Protein AF-A0A1C3W6S4-F1 (afdb_monomer)

Secondary structure (DSSP, 8-state):
-HHHHHHHHHHHHHHHT-----GGG---TTEEE-TTS-EEESS--------PPPTT-EETTTEEE-SSSEES-EEEETTEEEE-

Solvent-accessible surface area (backbone atoms only — not comparable to full-atom values): 5500 Å² total; per-residue (Å²): 109,72,68,57,54,52,52,51,52,51,52,53,53,60,59,71,69,58,72,79,82,72,65,85,75,62,54,51,92,68,30,42,63,45,98,86,71,48,69,39,64,74,64,76,89,82,80,83,70,83,89,66,88,52,71,74,42,74,41,91,98,56,25,30,27,72,81,85,54,63,26,78,41,71,47,82,52,98,93,39,83,44,77,88

pLDDT: mean 85.41, std 10.51, range [53.44, 95.88]

Foldseek 3Di:
DVVVVVVVVVVVVVVVPDDPPPCLLPPDPQWHQDPVRDIDGVDDPDDDDPDDQDAQDQDPPFAGDHPPGHAPDWDDDPNDIDGD

Radius of gyration: 33.33 Å; Cα contacts (8 Å, |Δi|>4): 75; chains: 1; bounding box: 68×18×85 Å

InterPro domains:
  IPR058110 GCG_CRPN domain [NF047412] (20-41)

Organism: NCBI:txid52131

Sequence (84 aa):
MKKIILLAFAATACLAVISPAEARDGCGIGWHRGPYGYCRPDGRPVVVVPAVPAYGIFYPGRGYWDGHRYWVHREWWHGGWRYR

Structure (mmCIF, N/CA/C/O backbone):
data_AF-A0A1C3W6S4-F1
#
_entry.id   AF-A0A1C3W6S4-F1
#
loop_
_atom_site.group_PDB
_atom_site.id
_atom_site.type_symbol
_atom_site.label_atom_id
_atom_site.label_alt_id
_atom_site.label_comp_id
_atom_site.label_asym_id
_atom_site.label_entity_id
_atom_site.label_seq_id
_atom_site.pdbx_PDB_ins_code
_atom_site.Cartn_x
_atom_site.Cartn_y
_atom_site.Cartn_z
_atom_site.occupancy
_atom_site.B_iso_or_equiv
_atom_site.auth_seq_id
_atom_site.auth_comp_id
_atom_site.auth_asym_id
_atom_site.auth_atom_id
_atom_site.pdbx_PDB_model_num
ATOM 1 N N . MET A 1 1 ? -43.466 -9.260 52.797 1.00 67.81 1 MET A N 1
ATOM 2 C CA . MET A 1 1 ? -42.776 -7.956 52.643 1.00 67.81 1 MET A CA 1
ATOM 3 C C . MET A 1 1 ? -41.311 -7.986 53.085 1.00 67.81 1 MET A C 1
ATOM 5 O O . MET A 1 1 ? -40.466 -7.698 52.255 1.00 67.81 1 MET A O 1
ATOM 9 N N . LYS A 1 2 ? -40.964 -8.422 54.309 1.00 80.25 2 LYS A N 1
ATOM 10 C CA . LYS A 1 2 ? -39.557 -8.494 54.784 1.00 80.25 2 LYS A CA 1
ATOM 11 C C . LYS A 1 2 ? -38.573 -9.204 53.836 1.00 80.25 2 LYS A C 1
ATOM 13 O O . LYS A 1 2 ? -37.494 -8.686 53.592 1.00 80.25 2 LYS A O 1
ATOM 18 N N . LYS A 1 3 ? -38.959 -10.351 53.264 1.00 86.44 3 LYS A N 1
ATOM 19 C CA . LYS A 1 3 ? -38.116 -11.102 52.310 1.00 86.44 3 LYS A CA 1
ATOM 20 C C . LYS A 1 3 ? -37.831 -10.319 51.023 1.00 86.44 3 LYS A C 1
ATOM 22 O O . LYS A 1 3 ? -36.728 -10.387 50.506 1.00 86.44 3 LYS A O 1
ATOM 27 N N . ILE A 1 4 ? -38.814 -9.552 50.551 1.00 91.00 4 ILE A N 1
ATOM 28 C CA . ILE A 1 4 ? -38.703 -8.721 49.343 1.00 91.00 4 ILE A CA 1
ATOM 29 C C . ILE A 1 4 ? -37.761 -7.545 49.614 1.00 91.00 4 ILE A C 1
ATOM 31 O O . ILE A 1 4 ? -36.903 -7.246 48.797 1.00 91.00 4 ILE A O 1
ATOM 35 N N . ILE A 1 5 ? -37.874 -6.931 50.794 1.00 92.88 5 ILE A N 1
ATOM 36 C CA . ILE A 1 5 ? -36.995 -5.835 51.221 1.00 92.88 5 ILE A CA 1
ATOM 37 C C . ILE A 1 5 ? -35.543 -6.318 51.347 1.00 92.88 5 ILE A C 1
ATOM 39 O O . ILE A 1 5 ? -34.635 -5.648 50.870 1.00 92.88 5 ILE A O 1
ATOM 43 N N . LEU A 1 6 ? -35.325 -7.500 51.935 1.00 94.38 6 LEU A N 1
ATOM 44 C CA . LEU A 1 6 ? -33.994 -8.109 52.036 1.00 94.38 6 LEU A CA 1
ATOM 45 C C . LEU A 1 6 ? -33.396 -8.437 50.663 1.00 94.38 6 LEU A C 1
ATOM 47 O O . LEU A 1 6 ? -32.225 -8.159 50.430 1.00 94.38 6 LEU A O 1
ATOM 51 N N . LEU A 1 7 ? -34.203 -8.983 49.750 1.00 94.81 7 LEU A N 1
ATOM 52 C CA . LEU A 1 7 ? -33.788 -9.253 48.371 1.00 94.81 7 LEU A CA 1
ATOM 53 C C . LEU A 1 7 ? -33.415 -7.973 47.622 1.00 94.81 7 LEU A C 1
ATOM 55 O O . LEU A 1 7 ? -32.392 -7.947 46.944 1.00 94.81 7 LEU A O 1
ATOM 59 N N . ALA A 1 8 ? -34.208 -6.913 47.777 1.00 92.44 8 ALA A N 1
ATOM 60 C CA . ALA A 1 8 ? -33.913 -5.621 47.175 1.00 92.44 8 ALA A CA 1
ATOM 61 C C . ALA A 1 8 ? -32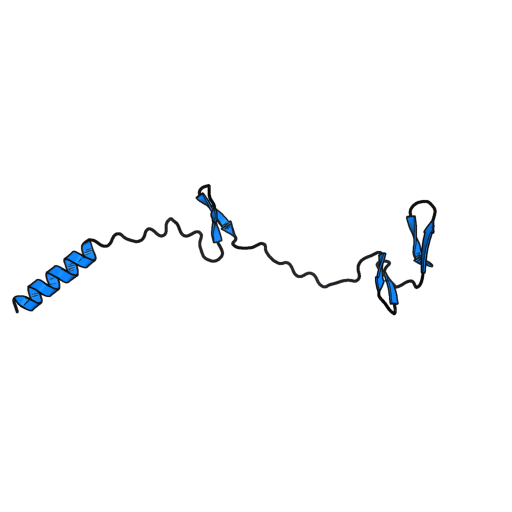.580 -5.070 47.698 1.00 92.44 8 ALA A C 1
ATOM 63 O O . ALA A 1 8 ? -31.716 -4.728 46.902 1.00 92.44 8 ALA A O 1
ATOM 64 N N . PHE A 1 9 ? -32.368 -5.076 49.017 1.00 93.94 9 PHE A N 1
ATOM 65 C CA . PHE A 1 9 ? -31.110 -4.622 49.616 1.00 93.94 9 PHE A CA 1
ATOM 66 C C . PHE A 1 9 ? -29.896 -5.427 49.144 1.00 93.94 9 PHE A C 1
ATOM 68 O O . PHE A 1 9 ? -28.859 -4.840 48.838 1.00 93.94 9 PHE A O 1
ATOM 75 N N . ALA A 1 10 ? -30.024 -6.753 49.059 1.00 92.94 10 ALA A N 1
ATOM 76 C CA . ALA A 1 10 ? -28.957 -7.618 48.567 1.00 92.94 10 ALA A CA 1
ATOM 77 C C . ALA A 1 10 ? -28.606 -7.307 47.103 1.00 92.94 10 ALA A C 1
ATOM 79 O O . ALA A 1 10 ? -27.432 -7.168 46.774 1.00 92.94 10 ALA A O 1
ATOM 80 N N . ALA A 1 11 ? -29.610 -7.122 46.241 1.00 90.19 11 ALA A N 1
ATOM 81 C CA . ALA A 1 11 ? -29.392 -6.764 44.842 1.00 90.19 11 ALA A CA 1
ATOM 82 C C . ALA A 1 11 ? -28.691 -5.403 44.699 1.00 90.19 11 ALA A C 1
ATOM 84 O O . ALA A 1 11 ? -27.727 -5.284 43.943 1.00 90.19 11 ALA A O 1
ATOM 85 N N . THR A 1 12 ? -29.113 -4.391 45.465 1.00 88.50 12 THR A N 1
ATOM 86 C CA . THR A 1 12 ? -28.475 -3.067 45.442 1.00 88.50 12 THR A CA 1
ATOM 87 C C . THR A 1 12 ? -27.033 -3.125 45.946 1.00 88.50 12 THR A C 1
ATOM 89 O O . THR A 1 12 ? -26.156 -2.496 45.359 1.00 88.50 12 THR A O 1
ATOM 92 N N . ALA A 1 13 ? -26.761 -3.912 46.991 1.00 89.75 13 ALA A N 1
ATOM 93 C CA . ALA A 1 13 ? -25.409 -4.110 47.510 1.00 89.75 13 ALA A CA 1
ATOM 94 C C . ALA A 1 13 ? -24.490 -4.800 46.487 1.00 89.75 13 ALA A C 1
ATOM 96 O O . ALA A 1 13 ? -23.346 -4.384 46.322 1.00 89.75 13 ALA A O 1
ATOM 97 N N . CYS A 1 14 ? -24.995 -5.798 45.753 1.00 86.50 14 CYS A N 1
ATOM 98 C CA . CYS A 1 14 ? -24.254 -6.442 44.667 1.00 86.50 14 CYS A CA 1
ATOM 99 C C . CYS A 1 14 ? -23.923 -5.472 43.527 1.00 86.50 14 CYS A C 1
ATOM 101 O O . CYS A 1 14 ? -22.829 -5.540 42.979 1.00 86.50 14 CYS A O 1
ATOM 103 N N . LEU A 1 15 ? -24.836 -4.560 43.182 1.00 83.12 15 LEU A N 1
ATOM 104 C CA . LEU A 1 15 ? -24.590 -3.546 42.153 1.00 83.12 15 LEU A CA 1
ATOM 105 C C . LEU A 1 15 ? -23.599 -2.467 42.619 1.00 83.12 15 LEU A C 1
ATOM 107 O O . LEU A 1 15 ? -22.827 -1.957 41.813 1.00 83.12 15 LEU A O 1
ATOM 111 N N . ALA A 1 16 ? -23.584 -2.145 43.916 1.00 81.31 16 ALA A N 1
ATOM 112 C CA . ALA A 1 16 ? -22.701 -1.129 44.488 1.00 81.31 16 ALA A CA 1
ATOM 113 C C . ALA A 1 16 ? -21.217 -1.538 44.525 1.00 81.31 16 ALA A C 1
ATOM 115 O O . ALA A 1 16 ? -20.351 -0.670 44.602 1.00 81.31 16 ALA A O 1
ATOM 116 N N . VAL A 1 17 ? -20.910 -2.840 44.469 1.00 80.50 17 VAL A N 1
ATOM 117 C CA . VAL A 1 17 ? -19.527 -3.355 44.446 1.00 80.50 17 VAL A CA 1
ATOM 118 C C . VAL A 1 17 ? -18.979 -3.580 43.034 1.00 80.50 17 VAL A C 1
ATOM 120 O O . VAL A 1 17 ? -17.828 -3.985 42.880 1.00 80.50 17 VAL A O 1
ATOM 123 N N . ILE A 1 18 ? -19.768 -3.311 41.991 1.00 76.19 18 ILE A N 1
ATOM 124 C CA . ILE A 1 18 ? -19.298 -3.414 40.610 1.00 76.19 18 ILE A CA 1
ATOM 125 C C . ILE A 1 18 ? -18.427 -2.191 40.324 1.00 76.19 18 ILE A C 1
ATOM 127 O O . ILE A 1 18 ? -18.920 -1.069 40.221 1.00 76.19 18 ILE A O 1
ATOM 131 N N . SER A 1 19 ? -17.117 -2.392 40.200 1.00 68.31 19 SER A N 1
ATOM 132 C CA . SER A 1 19 ? -16.242 -1.346 39.670 1.00 68.31 19 SER A CA 1
ATOM 133 C C . SER A 1 19 ? -16.613 -1.090 38.204 1.00 68.31 19 SER A C 1
ATOM 135 O O . SER A 1 19 ? -16.788 -2.063 37.462 1.00 68.31 19 SER A O 1
ATOM 137 N N . PRO A 1 20 ? -16.736 0.172 37.750 1.00 66.62 20 PRO A N 1
ATOM 138 C CA . PRO A 1 20 ? -16.874 0.438 36.327 1.00 66.62 20 PRO A CA 1
ATOM 139 C C . PRO A 1 20 ? -15.671 -0.188 35.619 1.00 66.62 20 PRO A C 1
ATOM 141 O O . PRO A 1 20 ? -14.528 0.035 36.022 1.00 66.62 20 PRO A O 1
ATOM 144 N N . ALA A 1 21 ? -15.927 -0.998 34.591 1.00 62.34 21 ALA A N 1
ATOM 145 C CA . ALA A 1 21 ? -14.876 -1.428 33.687 1.00 62.34 21 ALA A CA 1
ATOM 146 C C . ALA A 1 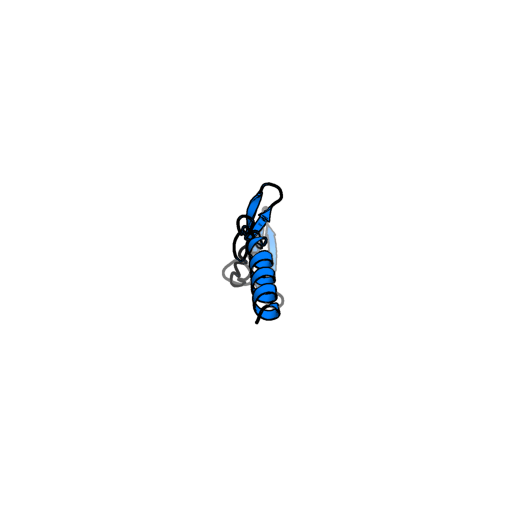21 ? -14.328 -0.162 33.023 1.00 62.34 21 ALA A C 1
ATOM 148 O O . ALA A 1 21 ? -14.961 0.421 32.143 1.00 62.34 21 ALA A O 1
ATOM 149 N N . GLU A 1 22 ? -13.198 0.316 33.532 1.00 56.28 22 GLU A N 1
ATOM 150 C CA . GLU A 1 22 ? -12.485 1.462 32.996 1.00 56.28 22 GLU A CA 1
ATOM 151 C C . GLU A 1 22 ? -12.105 1.133 31.547 1.00 56.28 22 GLU A C 1
ATOM 153 O O . GLU A 1 22 ? -11.182 0.368 31.280 1.00 56.28 22 GLU A O 1
ATOM 158 N N . ALA A 1 23 ? -12.834 1.704 30.584 1.00 56.88 23 ALA A N 1
ATOM 159 C CA . ALA A 1 23 ? -12.550 1.569 29.155 1.00 56.88 23 ALA A CA 1
ATOM 160 C C . ALA A 1 23 ? -11.258 2.304 28.740 1.00 56.88 23 ALA A C 1
ATOM 162 O O . ALA A 1 23 ? -10.980 2.464 27.554 1.00 56.88 23 ALA A O 1
ATOM 163 N N . ARG A 1 24 ? -10.443 2.731 29.712 1.00 53.44 24 ARG A N 1
ATOM 164 C CA . ARG A 1 24 ? -9.093 3.274 29.540 1.00 53.44 24 ARG A CA 1
ATOM 165 C C . ARG A 1 24 ? -8.145 2.381 28.759 1.00 53.44 24 ARG A C 1
ATOM 167 O O . ARG A 1 24 ? -7.156 2.899 28.246 1.00 53.44 24 ARG A O 1
ATOM 174 N N . ASP A 1 25 ? -8.419 1.084 28.659 1.00 56.94 25 ASP A N 1
ATOM 175 C CA . ASP A 1 25 ? -7.607 0.148 27.876 1.00 56.94 25 ASP A CA 1
ATOM 176 C C . ASP A 1 25 ? -8.048 0.016 26.407 1.00 56.94 25 ASP A C 1
ATOM 178 O O . ASP A 1 25 ? -7.330 -0.577 25.601 1.00 56.94 25 ASP A O 1
ATOM 182 N N . GLY A 1 26 ? -9.189 0.594 26.023 1.00 68.62 26 GLY A N 1
ATOM 183 C CA . GLY A 1 26 ? -9.743 0.458 24.680 1.00 68.62 26 GLY A CA 1
ATOM 184 C C . GLY A 1 26 ? -9.121 1.438 23.692 1.00 68.62 26 GLY A C 1
ATOM 185 O O . GLY A 1 26 ? -9.437 2.622 23.704 1.00 68.62 26 GLY A O 1
ATOM 186 N N . CYS A 1 27 ? -8.293 0.948 22.772 1.00 82.25 27 CYS A N 1
ATOM 187 C CA . CYS A 1 27 ? -7.748 1.761 21.681 1.00 82.25 27 CYS A CA 1
ATOM 188 C C . CYS A 1 27 ? -8.784 2.196 20.624 1.00 82.25 27 CYS A C 1
ATOM 190 O O . CYS A 1 27 ? -8.449 2.940 19.705 1.00 82.25 27 CYS A O 1
ATOM 192 N N . GLY A 1 28 ? -10.041 1.773 20.773 1.00 80.94 28 GLY A N 1
ATOM 193 C CA . GLY A 1 28 ? -11.101 1.967 19.790 1.00 80.94 28 GLY A CA 1
ATOM 194 C C . GLY A 1 28 ? -11.158 0.829 18.769 1.00 80.94 28 GLY A C 1
ATOM 195 O O . GLY A 1 28 ? -10.292 -0.041 18.722 1.00 80.94 28 GLY A O 1
ATOM 196 N N . ILE A 1 29 ? -12.220 0.809 17.964 1.00 81.38 29 ILE A N 1
ATOM 197 C CA . ILE A 1 29 ? -12.433 -0.226 16.945 1.00 81.38 29 ILE A CA 1
ATOM 198 C C . ILE A 1 29 ? -11.340 -0.170 15.866 1.00 81.38 29 ILE A C 1
ATOM 200 O O . ILE A 1 29 ? -11.076 0.893 15.307 1.00 81.38 29 ILE A O 1
ATOM 204 N N . GLY A 1 30 ? -10.712 -1.312 15.567 1.00 84.00 30 GLY A N 1
ATOM 205 C CA . GLY A 1 30 ? -9.612 -1.410 14.599 1.00 84.00 30 GLY A CA 1
ATOM 206 C C . GLY A 1 30 ? -8.233 -1.055 15.164 1.00 84.00 30 GLY A C 1
ATOM 207 O O . GLY A 1 30 ? -7.300 -0.833 14.385 1.00 84.00 30 GLY A O 1
ATOM 208 N N . TRP A 1 31 ? -8.109 -0.971 16.492 1.00 88.69 31 TRP A N 1
ATOM 209 C CA . TRP A 1 31 ? -6.857 -0.687 17.176 1.00 88.69 31 TRP A CA 1
ATOM 210 C C . TRP A 1 31 ? -6.649 -1.592 18.398 1.00 88.69 31 TRP A C 1
ATOM 212 O O . TRP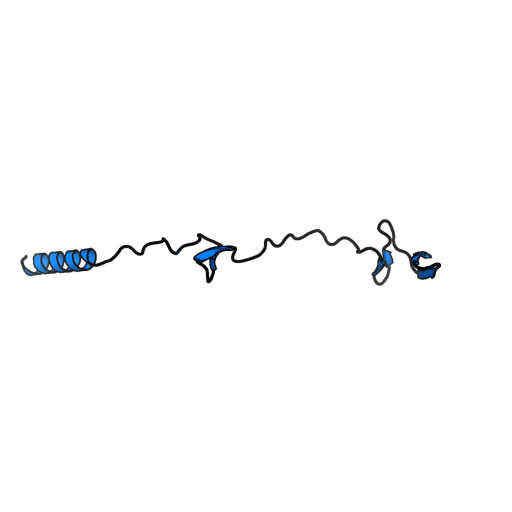 A 1 31 ? -7.566 -1.822 19.186 1.00 88.69 31 TRP A O 1
ATOM 222 N N . HIS A 1 32 ? -5.401 -1.994 18.633 1.00 87.56 32 HIS A N 1
ATOM 223 C CA . HIS A 1 32 ? -4.967 -2.734 19.817 1.00 87.56 32 HIS A CA 1
ATOM 224 C C . HIS A 1 32 ? -3.879 -1.976 20.581 1.00 87.56 32 HIS A C 1
ATOM 226 O O . HIS A 1 32 ? -3.112 -1.188 20.020 1.00 87.56 32 HIS A O 1
ATOM 232 N N . ARG A 1 33 ? -3.780 -2.233 21.887 1.00 87.31 33 ARG A N 1
ATOM 233 C CA . ARG A 1 33 ? -2.713 -1.689 22.730 1.00 87.31 33 ARG A CA 1
ATOM 234 C C . ARG A 1 33 ? -1.437 -2.509 22.548 1.00 87.31 33 ARG A C 1
ATOM 236 O O . ARG A 1 33 ? -1.436 -3.721 22.739 1.00 87.31 33 ARG A O 1
ATOM 243 N N . GLY A 1 34 ? -0.350 -1.843 22.172 1.00 83.38 34 GLY A N 1
ATOM 244 C CA . GLY A 1 34 ? 0.971 -2.451 22.067 1.00 83.38 34 GLY A CA 1
ATOM 245 C C . GLY A 1 34 ? 1.667 -2.603 23.429 1.00 83.38 34 GLY 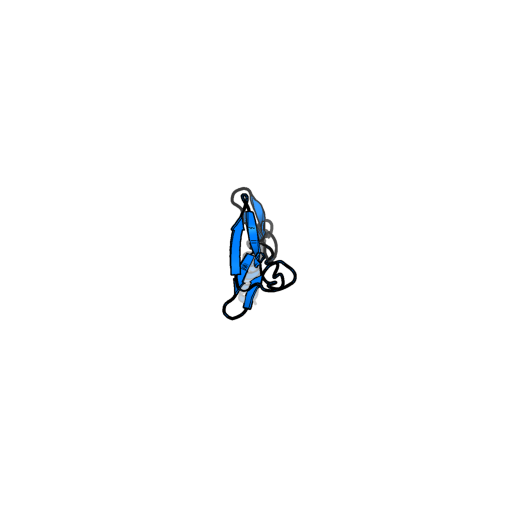A C 1
ATOM 246 O O . GLY A 1 34 ? 1.228 -2.015 24.418 1.00 83.38 34 GLY A O 1
ATOM 247 N N . PRO A 1 35 ? 2.808 -3.317 23.488 1.00 85.44 35 PRO A N 1
ATOM 248 C CA 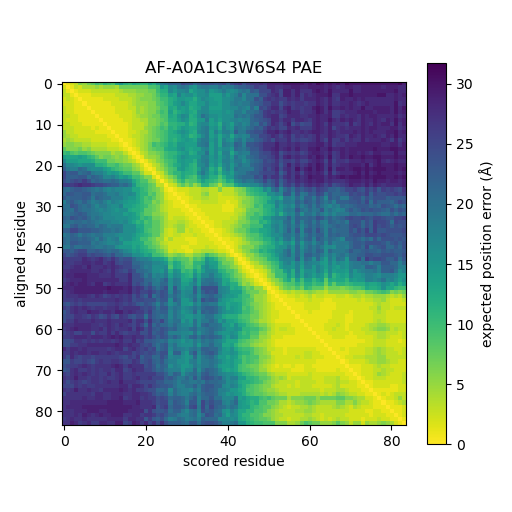. PRO A 1 35 ? 3.523 -3.608 24.740 1.00 85.44 35 PRO A CA 1
ATOM 249 C C . PRO A 1 35 ? 3.976 -2.378 25.539 1.00 85.44 35 PRO A C 1
ATOM 251 O O . PRO A 1 35 ? 4.156 -2.460 26.747 1.00 85.44 35 PRO A O 1
ATOM 254 N N . TYR A 1 36 ? 4.151 -1.232 24.875 1.00 87.62 36 TYR A N 1
ATOM 255 C CA . TYR A 1 36 ? 4.550 0.031 25.508 1.00 87.62 36 TYR A CA 1
ATOM 256 C C . TYR A 1 36 ? 3.361 0.973 25.775 1.00 87.62 36 TYR A C 1
ATOM 258 O O . TYR A 1 36 ? 3.553 2.168 25.971 1.00 87.62 36 TYR A O 1
ATOM 266 N N . GLY A 1 37 ? 2.123 0.469 25.724 1.00 85.19 37 GLY A N 1
ATOM 267 C CA . GLY A 1 37 ? 0.914 1.222 26.076 1.00 85.19 37 GLY A CA 1
ATOM 268 C C . GLY A 1 37 ? 0.327 2.108 24.969 1.00 85.19 37 GLY A C 1
ATOM 269 O O . GLY A 1 37 ? -0.769 2.634 25.139 1.00 85.19 37 GLY A O 1
ATOM 270 N N . TYR A 1 38 ? 0.997 2.252 23.822 1.00 87.38 38 TYR A N 1
ATOM 271 C CA . TYR A 1 38 ? 0.450 2.975 22.668 1.00 87.38 38 TYR A CA 1
ATOM 272 C C . TYR A 1 38 ? -0.635 2.166 21.946 1.00 87.38 38 TYR A C 1
ATOM 274 O O . TYR A 1 38 ? -0.594 0.936 21.916 1.00 87.38 38 TYR A O 1
ATOM 282 N N . CYS A 1 39 ? -1.561 2.857 21.285 1.00 87.88 39 CYS A N 1
ATOM 283 C CA . CYS A 1 39 ? -2.522 2.233 20.382 1.00 87.88 39 CYS A CA 1
ATOM 284 C C . CYS A 1 39 ? -1.918 2.051 18.988 1.00 87.88 39 CYS A C 1
ATOM 286 O O . CYS A 1 39 ? -1.333 2.982 18.433 1.00 87.88 39 CYS A O 1
ATOM 288 N N . ARG A 1 40 ? -2.052 0.850 18.419 1.00 86.94 40 ARG A N 1
ATOM 289 C CA . ARG A 1 40 ? -1.680 0.540 17.035 1.00 86.94 40 ARG A CA 1
ATOM 290 C C . ARG A 1 40 ? -2.887 0.093 16.232 1.00 86.94 40 ARG A C 1
ATOM 292 O O . ARG A 1 40 ? -3.736 -0.591 16.790 1.00 86.94 40 ARG A O 1
ATOM 299 N N . PRO A 1 41 ? -2.934 0.425 14.934 1.00 87.88 41 PRO A N 1
ATOM 300 C CA . PRO A 1 41 ? -3.962 -0.104 14.060 1.00 87.88 41 PRO A CA 1
ATOM 301 C C . PRO A 1 41 ? -3.774 -1.620 13.904 1.00 87.88 41 PRO A C 1
ATOM 303 O O . PRO A 1 41 ? -2.644 -2.106 13.799 1.00 87.88 41 PRO A O 1
ATOM 306 N N . ASP A 1 42 ? -4.881 -2.360 13.870 1.00 84.81 42 ASP A N 1
ATOM 307 C CA . ASP A 1 42 ? -4.902 -3.830 13.754 1.00 84.81 42 ASP A CA 1
ATOM 308 C C . ASP A 1 42 ? -4.382 -4.339 12.404 1.00 84.81 42 ASP A C 1
ATOM 310 O O . ASP A 1 42 ? -4.061 -5.515 12.242 1.00 84.81 42 ASP A O 1
ATOM 314 N N . GLY A 1 43 ? -4.253 -3.446 11.425 1.00 78.62 43 GLY A N 1
ATOM 315 C CA . GLY A 1 43 ? -3.738 -3.762 10.107 1.00 78.62 43 GLY A CA 1
ATOM 316 C C . GLY A 1 43 ? -3.137 -2.550 9.414 1.00 78.62 43 GLY A C 1
ATOM 317 O O . GLY A 1 43 ? -3.300 -1.400 9.824 1.00 78.62 43 GLY A O 1
ATOM 318 N N . ARG A 1 44 ? -2.428 -2.820 8.320 1.00 73.19 44 ARG A N 1
ATOM 319 C CA . ARG A 1 44 ? -2.024 -1.783 7.369 1.00 73.19 44 ARG A CA 1
ATOM 320 C C . ARG A 1 44 ? -3.201 -1.522 6.423 1.00 73.19 44 ARG A C 1
ATOM 322 O O . ARG A 1 44 ? -3.860 -2.490 6.042 1.00 73.19 44 ARG A O 1
ATOM 329 N N . PRO A 1 45 ? -3.451 -0.274 5.996 1.00 72.88 45 PRO A N 1
ATOM 330 C CA . PRO A 1 45 ? -4.365 -0.017 4.890 1.00 72.88 45 PRO A CA 1
ATOM 331 C C . PRO A 1 45 ? -3.925 -0.840 3.674 1.00 72.88 45 PRO A C 1
ATOM 333 O O . PRO A 1 45 ? -2.803 -0.682 3.189 1.00 72.88 45 PRO A O 1
ATOM 336 N N . VAL A 1 46 ? -4.780 -1.746 3.198 1.00 72.19 46 VAL A N 1
ATOM 337 C CA . VAL A 1 46 ? -4.532 -2.469 1.947 1.00 72.19 46 VAL A CA 1
ATOM 338 C C . VAL A 1 46 ? -4.981 -1.561 0.812 1.00 72.19 46 VAL A C 1
ATOM 340 O O . VAL A 1 46 ? -6.171 -1.423 0.543 1.00 72.19 46 VAL A O 1
ATOM 343 N N . VAL A 1 47 ? -4.022 -0.907 0.159 1.00 76.31 47 VAL A N 1
ATOM 344 C CA . VAL A 1 47 ? -4.283 -0.132 -1.056 1.00 76.31 47 VAL A CA 1
ATOM 345 C C . VAL A 1 47 ? -4.242 -1.092 -2.241 1.00 76.31 47 VAL A C 1
ATOM 347 O O . VAL A 1 47 ? -3.172 -1.559 -2.628 1.00 76.31 47 VAL A O 1
ATOM 350 N N . VAL A 1 48 ? -5.407 -1.405 -2.813 1.00 75.56 48 VAL A N 1
ATOM 351 C CA . VAL A 1 48 ? -5.492 -2.183 -4.056 1.00 75.56 48 VAL A CA 1
ATOM 352 C C . VAL A 1 48 ? -5.340 -1.221 -5.229 1.00 75.56 48 VAL A C 1
ATOM 354 O O . VAL A 1 48 ? -6.260 -0.481 -5.569 1.00 75.56 48 VAL A O 1
ATOM 357 N N . VAL A 1 49 ? -4.158 -1.215 -5.835 1.00 74.50 49 VAL A N 1
ATOM 358 C CA . VAL A 1 49 ? -3.892 -0.494 -7.086 1.00 74.50 49 VAL A CA 1
ATOM 359 C C . VAL A 1 49 ? -4.282 -1.402 -8.259 1.00 74.50 49 VAL A C 1
ATOM 361 O O . VAL A 1 49 ? -3.966 -2.594 -8.205 1.00 74.50 49 VAL A O 1
ATOM 364 N N . PRO A 1 50 ? -4.950 -0.894 -9.317 1.00 75.00 50 PRO A N 1
ATOM 365 C CA . PRO A 1 50 ? -5.204 -1.679 -10.519 1.00 75.00 50 PRO A CA 1
ATOM 366 C C . PRO A 1 50 ? -3.906 -2.310 -11.026 1.00 75.00 50 PRO A C 1
ATOM 368 O O . PRO A 1 50 ? -2.893 -1.624 -11.172 1.00 75.00 50 PRO A O 1
ATOM 371 N N . ALA A 1 51 ? -3.936 -3.619 -11.281 1.00 77.31 51 ALA A N 1
ATOM 372 C CA . ALA A 1 51 ? -2.783 -4.338 -11.800 1.00 77.31 51 ALA A CA 1
ATOM 373 C C . ALA A 1 51 ? -2.511 -3.883 -13.240 1.00 77.31 51 ALA A C 1
ATOM 375 O O . ALA A 1 51 ? -3.125 -4.365 -14.191 1.00 77.31 51 ALA A O 1
ATOM 376 N N . VAL A 1 52 ? -1.605 -2.921 -13.397 1.00 83.75 52 VAL A N 1
ATOM 377 C CA . VAL A 1 52 ? -1.056 -2.546 -14.701 1.00 83.75 52 VAL A CA 1
ATOM 378 C C . VAL A 1 52 ? 0.045 -3.531 -15.097 1.00 83.75 52 VAL A C 1
ATOM 380 O O . VAL A 1 52 ? 0.716 -4.082 -14.216 1.00 83.75 52 VAL A O 1
ATOM 383 N N . PRO A 1 53 ? 0.266 -3.772 -16.402 1.00 90.69 53 PRO A N 1
ATOM 384 C CA . PRO A 1 53 ? 1.409 -4.554 -16.835 1.00 90.69 53 PRO A CA 1
ATOM 385 C C . PRO A 1 53 ? 2.711 -3.943 -16.296 1.00 90.69 53 PRO A C 1
ATOM 387 O O . PRO A 1 53 ? 2.938 -2.735 -16.384 1.00 90.69 53 PRO A O 1
ATOM 390 N N . ALA A 1 54 ? 3.557 -4.780 -15.706 1.00 91.50 54 ALA A N 1
ATOM 391 C CA . ALA A 1 54 ? 4.803 -4.357 -15.090 1.00 91.50 54 ALA A CA 1
ATOM 392 C C . ALA A 1 54 ? 5.898 -4.221 -16.153 1.00 91.50 54 ALA A C 1
A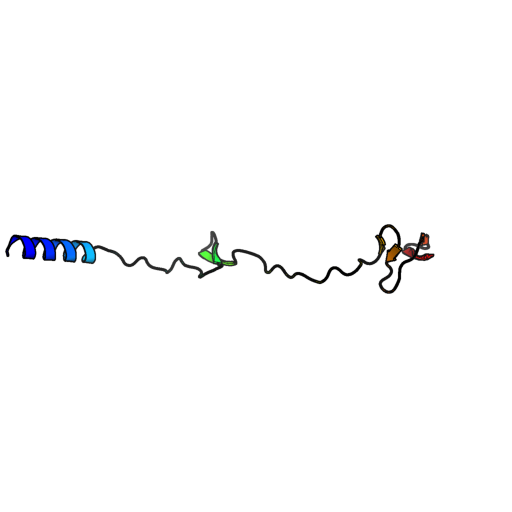TOM 394 O O . ALA A 1 54 ? 6.075 -5.099 -17.003 1.00 91.50 54 ALA A O 1
ATOM 395 N N . TYR A 1 55 ? 6.625 -3.102 -16.111 1.00 93.31 55 TYR A N 1
ATOM 396 C CA . TYR A 1 55 ? 7.698 -2.812 -17.059 1.00 93.31 55 TYR A CA 1
ATOM 397 C C . TYR A 1 55 ? 8.733 -3.940 -17.062 1.00 93.31 55 TYR A C 1
ATOM 399 O O . TYR A 1 55 ? 9.239 -4.361 -16.024 1.00 93.31 55 TYR A O 1
ATOM 407 N N . GLY A 1 56 ? 9.047 -4.431 -18.252 1.00 92.88 56 GLY A N 1
ATOM 408 C CA . GLY A 1 56 ? 10.039 -5.460 -18.483 1.00 92.88 56 GLY A CA 1
ATOM 409 C C . GLY A 1 56 ? 9.623 -6.884 -18.110 1.00 92.88 56 GLY A C 1
ATOM 410 O O . GLY A 1 56 ? 10.474 -7.772 -18.212 1.00 92.88 56 GLY A O 1
ATOM 411 N N . ILE A 1 57 ? 8.369 -7.123 -17.720 1.00 94.38 57 ILE A N 1
ATOM 412 C CA . ILE A 1 57 ? 7.835 -8.468 -17.472 1.00 94.38 57 ILE A CA 1
ATOM 413 C C . ILE A 1 57 ? 7.328 -9.087 -18.776 1.00 94.38 57 ILE A C 1
ATOM 415 O O . ILE A 1 57 ? 6.702 -8.410 -19.594 1.00 94.38 57 ILE A O 1
ATOM 419 N N . PHE A 1 58 ? 7.616 -10.378 -18.965 1.00 95.06 58 PHE A N 1
ATOM 420 C CA . PHE A 1 58 ? 7.100 -11.175 -20.075 1.00 95.06 58 PHE A CA 1
ATOM 421 C C . PHE A 1 58 ? 5.690 -11.677 -19.766 1.00 95.06 58 PHE A C 1
ATOM 423 O O . PHE A 1 58 ? 5.464 -12.338 -18.753 1.00 95.06 58 PHE A O 1
ATOM 430 N N . TYR A 1 59 ? 4.761 -11.408 -20.677 1.00 94.62 59 TYR A N 1
ATOM 431 C CA . TYR A 1 59 ? 3.389 -11.891 -20.626 1.00 94.62 59 TYR A CA 1
ATOM 432 C C . TYR A 1 59 ? 3.175 -12.931 -21.733 1.00 94.62 59 TYR A C 1
ATOM 434 O O . TYR A 1 59 ? 3.296 -12.583 -22.914 1.00 94.62 59 TYR A O 1
ATOM 442 N N . PRO A 1 60 ? 2.842 -14.192 -21.391 1.00 94.31 60 PRO A N 1
ATOM 443 C CA . PRO A 1 60 ? 2.591 -15.237 -22.380 1.00 94.31 60 PRO A CA 1
ATOM 444 C C . PRO A 1 60 ? 1.569 -14.802 -23.439 1.00 94.31 60 PRO A C 1
ATOM 446 O O . PRO A 1 60 ? 0.516 -14.254 -23.116 1.00 94.31 60 PRO A O 1
ATOM 449 N N . GLY A 1 61 ? 1.906 -15.009 -24.715 1.00 94.94 61 GLY A N 1
ATOM 450 C CA . GLY A 1 61 ? 1.075 -14.615 -25.860 1.00 94.94 61 GLY A CA 1
ATOM 451 C C . GLY A 1 61 ? 1.117 -13.127 -26.232 1.00 94.94 61 GLY A C 1
ATOM 452 O O . GLY A 1 61 ? 0.479 -12.741 -27.206 1.00 94.94 61 GLY A O 1
ATOM 453 N N . ARG A 1 62 ? 1.856 -12.287 -25.492 1.00 94.62 62 ARG A N 1
ATOM 454 C CA . ARG A 1 62 ? 2.004 -10.849 -25.790 1.00 94.62 62 ARG A CA 1
ATOM 455 C C . ARG A 1 62 ? 3.459 -10.418 -25.938 1.00 94.62 62 ARG A C 1
ATOM 457 O O . ARG A 1 62 ? 3.771 -9.667 -26.852 1.00 94.62 62 ARG A O 1
ATOM 464 N N . GLY A 1 63 ? 4.336 -10.901 -25.059 1.00 95.44 63 GLY A N 1
ATOM 465 C CA . GLY A 1 63 ? 5.740 -10.499 -25.001 1.00 95.44 63 GLY A CA 1
ATOM 466 C C . GLY A 1 63 ? 6.069 -9.629 -23.786 1.00 95.44 63 GLY A C 1
ATOM 467 O O . GLY A 1 63 ? 5.322 -9.585 -22.807 1.00 95.44 63 GLY A O 1
ATOM 468 N N . TYR A 1 64 ? 7.209 -8.948 -23.832 1.00 95.69 64 TYR A N 1
ATOM 469 C CA . TYR A 1 64 ? 7.686 -8.036 -22.796 1.00 95.69 64 TYR A CA 1
ATOM 470 C C . TYR A 1 64 ? 6.982 -6.679 -22.865 1.00 95.69 64 TYR A C 1
ATOM 472 O O . TYR A 1 64 ? 6.898 -6.088 -23.937 1.00 95.69 64 TYR A O 1
ATOM 480 N N . TRP A 1 65 ? 6.520 -6.158 -21.729 1.00 94.62 65 TRP A N 1
ATOM 481 C CA . TRP A 1 65 ? 5.894 -4.831 -21.647 1.00 94.62 65 TRP A CA 1
ATOM 482 C C . TRP A 1 65 ? 6.926 -3.703 -21.486 1.00 94.62 65 TRP A C 1
ATOM 484 O O . TRP A 1 65 ? 7.770 -3.785 -20.598 1.00 94.62 65 TRP A O 1
ATOM 494 N N . ASP A 1 66 ? 6.845 -2.632 -22.283 1.00 93.19 66 ASP A N 1
ATOM 495 C CA . ASP A 1 66 ? 7.748 -1.463 -22.194 1.00 93.19 66 ASP A CA 1
ATOM 496 C C . ASP A 1 66 ? 7.107 -0.203 -21.575 1.00 93.19 66 ASP A C 1
ATOM 498 O O . ASP A 1 66 ? 7.697 0.876 -21.602 1.00 93.19 66 ASP A O 1
ATOM 502 N N . GLY A 1 67 ? 5.893 -0.308 -21.031 1.00 92.44 67 GLY A N 1
ATOM 503 C CA . GLY A 1 67 ? 5.121 0.846 -20.553 1.00 92.44 67 GLY A CA 1
ATOM 504 C C . GLY A 1 67 ? 4.088 1.376 -21.550 1.00 92.44 67 GLY A C 1
ATOM 505 O O . GLY A 1 67 ? 3.164 2.064 -21.125 1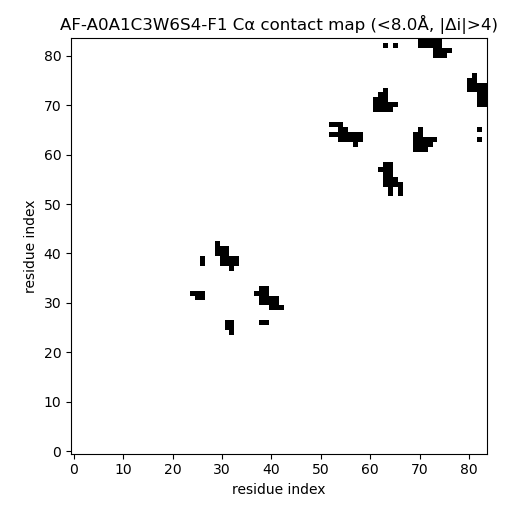.00 92.44 67 GLY A O 1
ATOM 506 N N . HIS A 1 68 ? 4.196 1.028 -22.836 1.00 92.69 68 HIS A N 1
ATOM 507 C CA . HIS A 1 68 ? 3.286 1.488 -23.891 1.00 92.69 68 HIS A CA 1
ATOM 508 C C . HIS A 1 68 ? 2.776 0.350 -24.785 1.00 92.69 68 HIS A C 1
ATOM 510 O O . HIS A 1 68 ? 1.614 0.361 -25.192 1.00 92.69 68 HIS A O 1
ATOM 516 N N . ARG A 1 69 ? 3.619 -0.639 -25.103 1.00 94.56 69 ARG A N 1
ATOM 517 C CA . ARG A 1 69 ? 3.283 -1.798 -25.940 1.00 94.56 69 ARG A CA 1
ATOM 518 C C . ARG A 1 69 ? 4.061 -3.050 -25.534 1.00 94.56 69 ARG A C 1
ATOM 520 O O . ARG A 1 69 ? 4.947 -3.021 -24.680 1.00 94.56 69 ARG A O 1
ATOM 527 N N . TYR A 1 70 ? 3.701 -4.166 -26.162 1.00 95.81 70 TYR A N 1
ATOM 528 C CA . TYR A 1 70 ? 4.389 -5.440 -25.989 1.00 95.81 70 TYR A CA 1
ATOM 529 C C . TYR A 1 70 ? 5.402 -5.700 -27.108 1.00 95.81 70 TYR A C 1
ATOM 531 O O . TYR A 1 70 ? 5.138 -5.394 -28.271 1.00 95.81 70 TYR A O 1
ATOM 539 N N . TRP A 1 71 ? 6.529 -6.309 -26.743 1.00 95.88 71 TRP A N 1
ATOM 540 C CA . TRP A 1 71 ? 7.614 -6.710 -27.637 1.00 95.88 71 TRP A CA 1
ATOM 541 C C . TRP A 1 71 ? 7.885 -8.203 -27.542 1.00 95.88 71 TRP A C 1
ATOM 543 O O . TRP A 1 71 ? 8.011 -8.745 -26.445 1.00 95.88 71 TRP A O 1
ATOM 553 N N . VAL A 1 72 ? 8.020 -8.873 -28.683 1.00 95.31 72 VAL A N 1
ATOM 554 C CA . VAL A 1 72 ? 8.206 -10.330 -28.710 1.00 95.31 72 VAL A CA 1
ATOM 555 C C . VAL A 1 72 ? 9.577 -10.716 -28.156 1.00 95.31 72 VAL A C 1
ATOM 557 O O . VAL A 1 72 ? 9.683 -11.712 -27.441 1.00 95.31 72 VAL A O 1
ATOM 560 N N . HIS A 1 73 ? 10.608 -9.905 -28.410 1.00 92.81 73 HIS A N 1
ATOM 561 C CA . HIS A 1 73 ? 11.971 -10.199 -27.990 1.00 92.81 73 HIS A CA 1
ATOM 562 C C . HIS A 1 73 ? 12.575 -9.058 -27.170 1.00 92.81 73 HIS A C 1
ATOM 564 O O . HIS A 1 73 ? 12.253 -7.876 -27.322 1.00 92.81 73 HIS A O 1
ATOM 570 N N . ARG A 1 74 ? 13.497 -9.426 -26.280 1.00 92.94 74 ARG A N 1
ATOM 571 C CA . ARG A 1 74 ? 14.337 -8.484 -25.548 1.00 92.94 74 ARG A CA 1
ATOM 572 C C . ARG A 1 74 ? 15.727 -9.066 -25.403 1.00 92.94 74 ARG A C 1
ATOM 574 O O . ARG A 1 74 ? 15.879 -10.247 -25.109 1.00 92.94 74 ARG A O 1
ATOM 581 N N . GLU A 1 75 ? 16.733 -8.227 -25.571 1.00 94.62 75 GLU A N 1
ATOM 582 C CA . GLU A 1 75 ? 18.128 -8.635 -25.462 1.00 94.62 75 GLU A CA 1
ATOM 583 C C . GLU A 1 75 ? 18.928 -7.622 -24.649 1.00 94.62 75 GLU A C 1
ATOM 585 O O . GLU A 1 75 ? 18.544 -6.456 -24.510 1.00 94.62 75 GLU A O 1
ATOM 590 N N . TRP A 1 76 ? 20.031 -8.089 -24.077 1.00 93.94 76 TRP A N 1
ATOM 591 C CA . TRP A 1 76 ? 20.964 -7.242 -23.351 1.00 93.94 76 TRP A CA 1
ATOM 592 C C . TRP A 1 76 ? 21.899 -6.535 -24.336 1.00 93.94 76 TRP A C 1
ATOM 594 O O . TRP A 1 76 ? 22.547 -7.183 -25.157 1.00 93.94 76 TRP A O 1
ATOM 604 N N . TRP A 1 77 ? 21.984 -5.208 -24.263 1.00 93.44 77 TRP A N 1
ATOM 605 C CA . TRP A 1 77 ? 22.784 -4.380 -25.162 1.00 93.44 77 TRP A CA 1
ATOM 606 C C . TRP A 1 77 ? 23.336 -3.144 -24.438 1.00 93.44 77 TRP A C 1
ATOM 608 O O . TRP A 1 77 ? 22.589 -2.420 -23.788 1.00 93.44 77 TRP A O 1
ATOM 618 N N . HIS A 1 78 ? 24.654 -2.922 -24.525 1.00 93.75 78 HIS A N 1
ATOM 619 C CA . HIS A 1 78 ? 25.397 -1.838 -23.849 1.00 93.75 78 HIS A CA 1
ATOM 620 C C . HIS A 1 78 ? 24.978 -1.559 -22.393 1.00 93.75 78 HIS A C 1
ATOM 622 O O . HIS A 1 78 ? 24.788 -0.415 -21.995 1.00 93.75 78 HIS A O 1
ATOM 628 N N . GLY A 1 79 ? 24.848 -2.612 -21.582 1.00 94.75 79 GLY A N 1
ATOM 629 C CA . GLY A 1 79 ? 24.560 -2.465 -20.151 1.00 94.75 79 GLY A CA 1
ATOM 630 C C . GLY A 1 79 ? 23.086 -2.229 -19.815 1.00 94.75 79 GLY A C 1
ATOM 631 O O . GLY A 1 79 ? 22.775 -1.918 -18.668 1.00 94.75 79 GLY A O 1
ATOM 632 N N . GLY A 1 80 ? 22.181 -2.394 -20.780 1.00 93.25 80 GLY A N 1
ATOM 633 C CA . GLY A 1 80 ? 20.744 -2.313 -20.553 1.00 93.25 80 GLY A CA 1
ATOM 634 C C . GLY A 1 80 ? 19.960 -3.338 -21.359 1.00 93.25 80 GLY A C 1
ATOM 635 O O . GLY A 1 80 ? 20.465 -3.978 -22.279 1.00 93.25 80 GLY A O 1
ATOM 636 N N . TRP A 1 81 ? 18.688 -3.488 -21.017 1.00 92.56 81 TRP A N 1
ATOM 637 C CA . TRP A 1 81 ? 17.755 -4.248 -21.834 1.00 92.56 81 TRP A CA 1
ATOM 638 C C . TRP A 1 81 ? 17.231 -3.376 -22.973 1.00 92.56 81 TRP A C 1
ATOM 640 O O . TRP A 1 81 ? 16.770 -2.262 -22.731 1.00 92.56 81 TRP A O 1
ATOM 650 N N . ARG A 1 82 ? 17.235 -3.902 -24.199 1.00 92.88 82 ARG A N 1
ATOM 651 C CA . ARG A 1 82 ? 16.531 -3.298 -25.336 1.00 92.88 82 ARG A CA 1
ATOM 652 C C . ARG A 1 82 ? 15.489 -4.248 -25.897 1.00 92.88 82 ARG A C 1
ATOM 654 O O . ARG A 1 82 ? 15.699 -5.461 -25.913 1.00 92.88 82 ARG A O 1
ATOM 661 N N . TYR A 1 83 ? 14.393 -3.684 -26.381 1.00 92.75 83 TYR A N 1
ATOM 662 C CA . T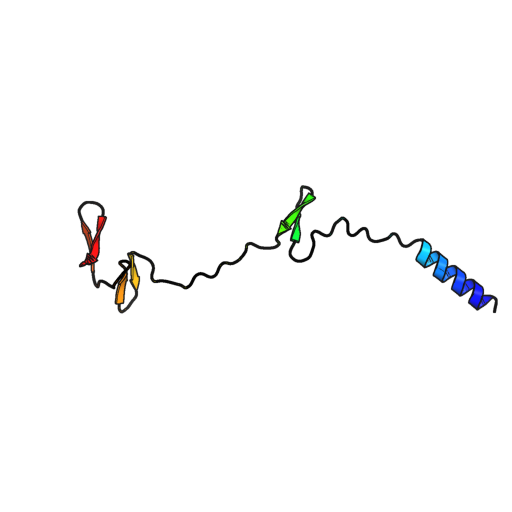YR A 1 83 ? 13.283 -4.421 -26.973 1.00 92.75 83 TYR A CA 1
ATOM 663 C C . TYR A 1 83 ? 13.422 -4.472 -28.503 1.00 92.75 83 TYR A C 1
ATOM 665 O O . TYR A 1 83 ? 13.894 -3.500 -29.100 1.00 92.75 83 TYR A O 1
ATOM 673 N N . ARG A 1 84 ? 13.064 -5.605 -29.11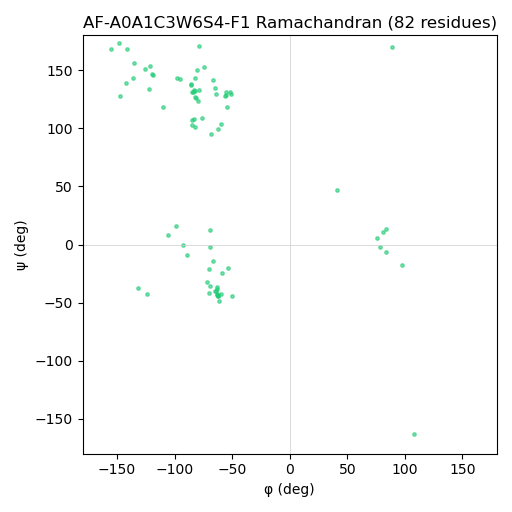8 1.00 84.75 84 ARG A N 1
ATOM 674 C CA . ARG A 1 84 ? 13.108 -5.842 -30.571 1.00 84.75 84 ARG A CA 1
ATOM 675 C C . ARG A 1 84 ? 11.858 -6.563 -31.063 1.00 84.75 84 ARG A C 1
ATOM 677 O O . ARG A 1 84 ? 11.329 -7.434 -30.331 1.00 84.75 84 ARG A O 1
#

Mean predicted aligned error: 15.47 Å